Protein AF-B5IDU0-F1 (afdb_monomer)

Foldseek 3Di:
DVVLLVVVLVQVDPPDDDEEEEAPVCCPPPSVVVSVHPYYAYEACPDDPPRPRYQHADPQAGEDPDQEHAEYEAEPVRDVDQPLNNLVRYPCRSLP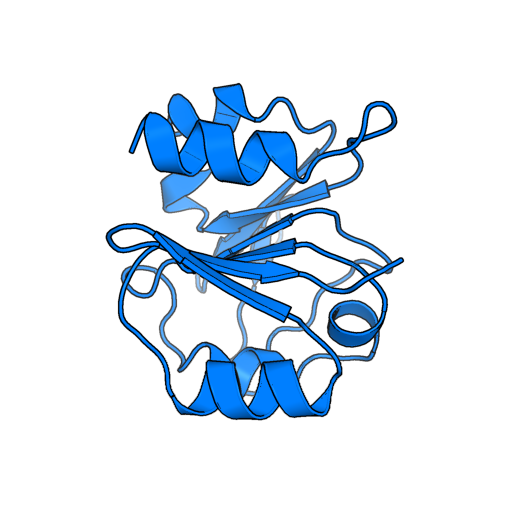HYKYKYQADDDVSNVVNLVVSQWDWDDDDRIIITHHDD

Secondary structure (DSSP, 8-state):
-HHHHHHHHHHS-TT--S-EEEETTTTT-HHHHTT--S-EEEEESS--TT-TTEEE-BTTB-----S--SEEEE-TTT--S-HHHHHHHS-THHHHS-EEEE-SS--HHHHHHHHHTTEEEEEETTEEEEEE--

Sequence (134 aa):
MKEEIKILKSFLTVDSPAVLLTPCELKNKDWVSELNYSEIKCTSLDCQEEDKDCIKMNPQGLYLPLHRFHAWIIDPEYFIYTPGYAFYLGRSSLKEFGIIALTSLVDDAMDSIALSYGFQILHHGNWHYYLKAT

Structure (mmCIF, N/CA/C/O backbone):
data_AF-B5IDU0-F1
#
_entry.id   AF-B5IDU0-F1
#
loop_
_atom_site.group_PDB
_atom_site.id
_atom_site.type_symbol
_atom_site.label_atom_id
_atom_site.label_alt_id
_atom_site.label_comp_id
_a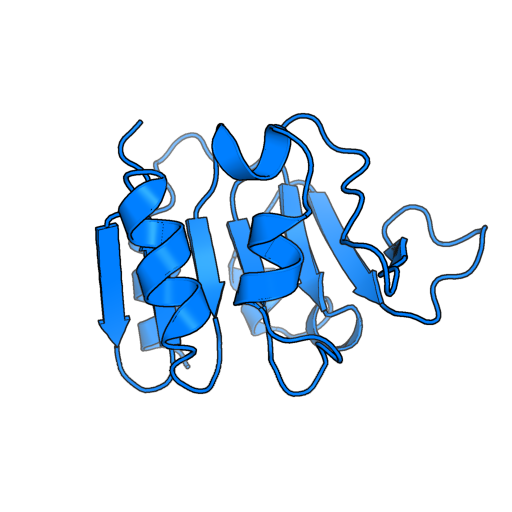tom_site.label_asym_id
_atom_site.label_entity_id
_atom_site.label_seq_id
_atom_site.pdbx_PDB_ins_code
_atom_site.Cartn_x
_atom_site.Cartn_y
_atom_site.Cartn_z
_atom_site.occupancy
_atom_site.B_iso_or_equiv
_atom_site.auth_seq_id
_atom_site.auth_comp_id
_atom_site.auth_asym_id
_atom_site.auth_atom_id
_atom_site.pdbx_PDB_model_num
ATOM 1 N N . MET A 1 1 ? -4.304 13.323 -9.479 1.00 75.50 1 MET A N 1
ATOM 2 C CA . MET A 1 1 ? -4.688 12.896 -8.108 1.00 75.50 1 MET A CA 1
ATOM 3 C C . MET A 1 1 ? -6.187 12.615 -7.923 1.00 75.50 1 MET A C 1
ATOM 5 O 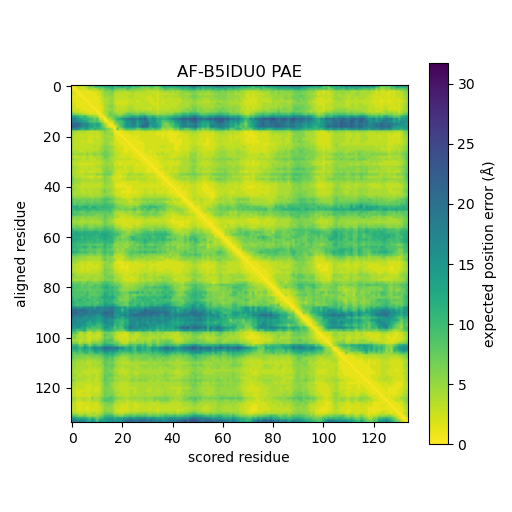O . MET A 1 1 ? -6.521 11.590 -7.344 1.00 75.50 1 MET A O 1
ATOM 9 N N . LYS A 1 2 ? -7.124 13.477 -8.366 1.00 82.06 2 LYS A N 1
ATOM 10 C CA . LYS A 1 2 ? -8.572 13.223 -8.163 1.00 82.06 2 LYS A CA 1
ATOM 11 C C . LYS A 1 2 ? -9.107 11.986 -8.901 1.00 82.06 2 LYS A C 1
ATOM 13 O O . LYS A 1 2 ? -10.076 11.395 -8.435 1.00 82.06 2 LYS A O 1
ATOM 18 N N . GLU A 1 3 ? -8.544 11.620 -10.049 1.00 87.56 3 GLU A N 1
ATOM 19 C CA . GLU A 1 3 ? -9.001 10.456 -10.827 1.00 87.56 3 GLU A CA 1
ATOM 20 C C . GLU A 1 3 ? -8.447 9.151 -10.254 1.00 87.56 3 GLU A C 1
ATOM 22 O O . GLU A 1 3 ? -9.180 8.184 -10.094 1.00 87.56 3 GLU A O 1
ATOM 27 N N . GLU A 1 4 ? -7.200 9.173 -9.810 1.00 88.12 4 GLU A N 1
ATOM 28 C CA . GLU A 1 4 ? -6.483 8.082 -9.163 1.00 88.12 4 GLU A CA 1
ATOM 29 C C . GLU A 1 4 ? -7.182 7.645 -7.869 1.00 88.12 4 GLU A C 1
ATOM 31 O O . GLU A 1 4 ? -7.335 6.454 -7.595 1.00 88.12 4 GLU A O 1
ATOM 36 N N . ILE A 1 5 ? -7.690 8.611 -7.100 1.00 85.88 5 ILE A N 1
ATOM 37 C CA . ILE A 1 5 ? -8.504 8.349 -5.907 1.00 85.88 5 ILE A CA 1
ATOM 38 C C . ILE A 1 5 ? -9.852 7.734 -6.286 1.00 85.88 5 ILE A C 1
ATOM 40 O O . ILE A 1 5 ? -10.320 6.825 -5.604 1.00 85.88 5 ILE A O 1
ATOM 44 N N . LYS A 1 6 ? -10.495 8.202 -7.365 1.00 87.81 6 LYS A N 1
ATOM 45 C CA . LYS A 1 6 ? -11.752 7.604 -7.847 1.00 87.81 6 LYS A CA 1
ATOM 46 C C . LYS A 1 6 ? -11.543 6.160 -8.296 1.00 87.81 6 LYS A C 1
ATOM 48 O O . LYS A 1 6 ? -12.376 5.319 -7.979 1.00 87.81 6 LYS A O 1
ATOM 53 N N . ILE A 1 7 ? -10.439 5.877 -8.987 1.00 88.31 7 ILE A N 1
ATOM 54 C CA . ILE A 1 7 ? -10.057 4.525 -9.402 1.00 88.31 7 ILE A CA 1
ATOM 55 C C . ILE A 1 7 ? -9.849 3.645 -8.172 1.00 88.31 7 ILE A C 1
ATOM 57 O O . ILE A 1 7 ? -10.499 2.608 -8.066 1.00 88.31 7 ILE A O 1
ATOM 61 N N . LEU A 1 8 ? -9.043 4.091 -7.200 1.00 85.81 8 LEU A N 1
ATOM 62 C CA . LEU A 1 8 ? -8.841 3.360 -5.948 1.00 85.81 8 LEU A CA 1
ATOM 63 C C . LEU A 1 8 ? -10.178 3.051 -5.264 1.00 85.81 8 LEU A C 1
ATOM 65 O O . LEU A 1 8 ? -10.444 1.900 -4.934 1.00 85.81 8 LEU A O 1
ATOM 69 N N . LYS A 1 9 ? -11.049 4.058 -5.122 1.00 84.12 9 LYS A N 1
ATOM 70 C CA . LYS A 1 9 ? -12.392 3.905 -4.543 1.00 84.12 9 LYS A CA 1
ATOM 71 C C . LYS A 1 9 ? -13.279 2.940 -5.326 1.00 84.12 9 LYS A C 1
ATOM 73 O O . LYS A 1 9 ? -14.097 2.271 -4.712 1.00 84.12 9 LYS A O 1
ATOM 78 N N . SER A 1 10 ? -13.124 2.841 -6.645 1.00 86.00 10 SER A N 1
ATOM 79 C CA . SER A 1 10 ? -13.931 1.929 -7.466 1.00 86.00 10 SER A CA 1
ATOM 80 C C . SER A 1 10 ? -13.644 0.450 -7.183 1.00 86.00 10 SER A C 1
ATOM 82 O O . SER A 1 10 ? -14.512 -0.390 -7.403 1.00 86.00 10 SER A O 1
ATOM 84 N N . PHE A 1 11 ? -12.463 0.141 -6.640 1.00 81.12 11 PHE A N 1
ATOM 85 C CA . PHE A 1 11 ? -12.100 -1.206 -6.194 1.00 81.12 11 PHE A CA 1
ATOM 86 C C . PHE A 1 11 ? -12.503 -1.491 -4.745 1.00 81.12 11 PHE A C 1
ATOM 88 O O . PHE A 1 11 ? -12.484 -2.644 -4.317 1.00 81.12 11 PHE A O 1
ATOM 95 N N . LEU A 1 12 ? -12.889 -0.464 -3.986 1.00 76.62 12 LEU A N 1
ATOM 96 C CA . LEU A 1 12 ? -13.407 -0.628 -2.633 1.00 76.62 12 LEU A CA 1
ATOM 97 C C . LEU A 1 12 ? -14.892 -0.991 -2.732 1.00 76.62 12 LEU A C 1
ATOM 99 O O . LEU A 1 12 ? -15.741 -0.144 -2.997 1.00 76.62 12 LEU A O 1
ATOM 103 N N . THR A 1 13 ? -15.218 -2.273 -2.571 1.00 65.81 13 THR A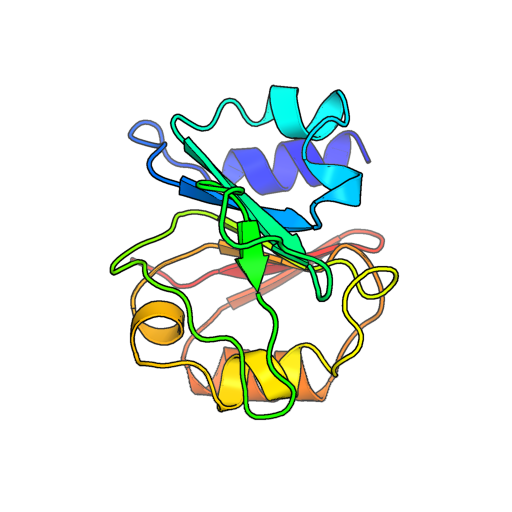 N 1
ATOM 104 C CA . THR A 1 13 ? -16.608 -2.748 -2.589 1.00 65.81 13 THR A CA 1
ATOM 105 C C . THR A 1 13 ? -17.402 -2.232 -1.382 1.00 65.81 13 THR A C 1
ATOM 107 O O . THR A 1 13 ? -16.828 -1.911 -0.342 1.00 65.81 13 THR A O 1
ATOM 110 N N . VAL A 1 14 ? -18.735 -2.214 -1.519 1.00 53.03 14 VAL A N 1
ATOM 111 C CA . VAL A 1 14 ? -19.740 -1.564 -0.642 1.00 53.03 14 VAL A CA 1
ATOM 112 C C . VAL A 1 14 ? -19.687 -1.981 0.852 1.00 53.03 14 VAL A C 1
ATOM 114 O O . VAL A 1 14 ? -20.258 -1.288 1.685 1.00 53.03 14 VAL A O 1
ATOM 117 N N . ASP A 1 15 ? -18.930 -3.028 1.210 1.00 55.44 15 ASP A N 1
ATOM 118 C CA . ASP A 1 15 ? -18.705 -3.519 2.586 1.00 55.44 15 ASP A CA 1
ATOM 119 C C . ASP A 1 15 ? -17.375 -3.082 3.262 1.00 55.44 15 ASP A C 1
ATOM 121 O O . ASP A 1 15 ? -17.028 -3.608 4.318 1.00 55.44 15 ASP A O 1
ATOM 125 N N . SER A 1 16 ? -16.569 -2.171 2.704 1.00 55.00 16 SER A N 1
ATOM 126 C CA . SER A 1 16 ? -15.275 -1.780 3.320 1.00 55.00 16 SER A CA 1
ATOM 127 C C . SER A 1 16 ? -15.341 -0.444 4.070 1.00 55.00 16 SER A C 1
ATOM 129 O O . SER A 1 16 ? -15.851 0.527 3.509 1.00 55.00 16 SER A O 1
ATOM 131 N N . PRO A 1 17 ? -14.788 -0.360 5.307 1.00 58.97 17 PRO A N 1
ATOM 132 C CA . PRO A 1 17 ? -13.340 -0.555 5.500 1.00 58.97 17 PRO A CA 1
ATOM 133 C C . PRO A 1 17 ? -12.918 -1.384 6.737 1.00 58.97 17 PRO A C 1
ATOM 135 O O . PRO A 1 17 ? -13.656 -1.483 7.709 1.00 58.97 17 PRO A O 1
ATOM 138 N N . ALA A 1 18 ? -11.688 -1.932 6.725 1.00 75.56 18 ALA A N 1
ATOM 139 C CA . ALA A 1 18 ? -11.019 -2.384 7.962 1.00 75.56 18 ALA A CA 1
ATOM 140 C C . ALA A 1 18 ? -9.747 -1.596 8.291 1.00 75.56 18 ALA A C 1
ATOM 142 O O . ALA A 1 18 ? -9.691 -1.001 9.355 1.00 75.56 18 ALA A O 1
ATOM 143 N N . VAL A 1 19 ? -8.737 -1.558 7.411 1.00 85.25 19 VAL A N 1
ATOM 144 C CA . VAL A 1 19 ? -7.464 -0.867 7.691 1.00 85.25 19 VAL A CA 1
ATOM 145 C C . VAL A 1 19 ? -6.845 -0.349 6.392 1.00 85.25 19 VAL A C 1
ATOM 147 O O . VAL A 1 19 ? -6.702 -1.124 5.438 1.00 85.25 19 VAL A O 1
ATOM 150 N N . LEU A 1 20 ? -6.467 0.931 6.374 1.00 88.44 20 LEU A N 1
ATOM 151 C CA . LEU A 1 20 ? -5.565 1.535 5.390 1.00 88.44 20 LEU A CA 1
ATOM 152 C C . LEU A 1 20 ? -4.143 1.574 5.947 1.00 88.44 20 LEU A C 1
ATOM 154 O O . LEU A 1 20 ? -3.940 1.993 7.085 1.00 88.44 20 LEU A O 1
ATOM 158 N N . LEU A 1 21 ? -3.172 1.189 5.124 1.00 88.56 21 LEU A N 1
ATOM 159 C CA . LEU A 1 21 ? -1.750 1.427 5.357 1.00 88.56 21 LEU A CA 1
ATOM 160 C C . LEU A 1 21 ? -1.262 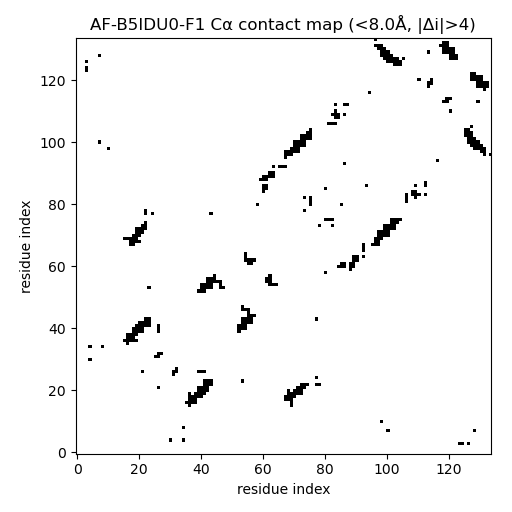2.540 4.426 1.00 88.56 21 LEU A C 1
ATOM 162 O O . LEU A 1 21 ? -1.557 2.508 3.235 1.00 88.56 21 LEU A O 1
ATOM 166 N N . THR A 1 22 ? -0.518 3.513 4.944 1.00 90.94 22 THR A N 1
ATOM 167 C CA . THR A 1 22 ? 0.024 4.643 4.163 1.00 90.94 22 THR A CA 1
ATOM 168 C C . THR A 1 22 ? 1.313 5.173 4.804 1.00 90.94 22 THR A C 1
ATOM 170 O O . THR A 1 22 ? 1.499 4.974 5.997 1.00 90.94 22 THR A O 1
ATOM 173 N N . PRO A 1 23 ? 2.214 5.883 4.113 1.00 91.25 23 PRO A N 1
ATOM 174 C CA . PRO A 1 23 ? 3.286 6.622 4.783 1.00 91.25 23 PRO A CA 1
ATOM 175 C C . PRO A 1 23 ? 2.748 7.580 5.854 1.00 91.25 23 PRO A C 1
ATOM 177 O O . PRO A 1 23 ? 1.674 8.171 5.679 1.00 91.25 23 PRO A O 1
ATOM 180 N N . CYS A 1 24 ? 3.462 7.736 6.969 1.00 92.19 24 CYS A N 1
ATOM 181 C CA . CYS A 1 24 ? 3.009 8.593 8.074 1.00 92.19 24 CYS A CA 1
ATOM 182 C C . CYS A 1 24 ? 2.904 10.070 7.665 1.00 92.19 24 CYS A C 1
ATOM 184 O O . CYS A 1 24 ? 1.998 10.774 8.105 1.00 92.19 24 CYS A O 1
ATOM 186 N N . GLU A 1 25 ? 3.744 10.496 6.728 1.00 92.00 25 GLU A N 1
ATOM 187 C CA . GLU A 1 25 ? 3.767 11.808 6.080 1.00 92.00 25 GLU A CA 1
ATOM 188 C C . GLU A 1 25 ? 2.495 12.068 5.253 1.00 92.00 25 GLU A C 1
ATOM 190 O O . GLU A 1 25 ? 2.076 13.216 5.065 1.00 92.00 25 GLU A O 1
ATOM 195 N N . LEU A 1 26 ? 1.856 10.994 4.777 1.00 90.62 26 LEU A N 1
ATOM 196 C CA . LEU A 1 26 ? 0.630 11.042 3.985 1.00 90.62 26 LEU A CA 1
ATOM 197 C C . LEU A 1 26 ? -0.637 10.846 4.825 1.00 90.62 26 LEU A C 1
ATOM 199 O O . LEU A 1 26 ? -1.698 11.302 4.404 1.00 90.62 26 LEU A O 1
ATOM 203 N N . LYS A 1 27 ? -0.541 10.245 6.021 1.00 90.12 27 LYS A N 1
ATOM 204 C CA . LYS A 1 27 ? -1.689 9.887 6.883 1.00 90.12 27 LYS A CA 1
ATOM 205 C C . LYS A 1 27 ? -2.698 11.026 7.074 1.00 90.12 27 LYS A C 1
ATOM 207 O O . LYS A 1 27 ? -3.898 10.778 7.065 1.00 90.12 27 LYS A O 1
ATOM 212 N N . ASN A 1 28 ? -2.212 12.258 7.227 1.00 87.56 28 ASN A N 1
ATOM 213 C CA . ASN A 1 28 ? -3.035 13.437 7.525 1.00 87.56 28 ASN A CA 1
ATOM 214 C C . ASN A 1 28 ? -3.357 14.300 6.292 1.00 87.56 28 ASN A C 1
ATOM 216 O O . ASN A 1 28 ? -3.824 15.427 6.440 1.00 87.56 28 ASN A O 1
ATOM 220 N N . LYS A 1 29 ? -3.066 13.830 5.074 1.00 90.06 29 LYS A N 1
ATOM 221 C CA . LYS A 1 29 ? -3.408 14.569 3.854 1.00 90.06 29 LYS A CA 1
ATOM 222 C C . LYS A 1 29 ? -4.912 14.480 3.600 1.00 90.06 29 LYS A C 1
ATOM 224 O O . LYS A 1 29 ? -5.493 13.403 3.715 1.00 90.06 29 LYS A O 1
ATOM 229 N N . ASP A 1 30 ? -5.518 15.583 3.161 1.00 88.88 30 ASP A N 1
ATOM 230 C CA . ASP A 1 30 ? -6.968 15.676 2.913 1.00 88.88 30 ASP A CA 1
ATOM 231 C C . ASP A 1 30 ? -7.497 14.531 2.041 1.00 88.88 30 ASP A C 1
ATOM 233 O O . ASP A 1 30 ? -8.524 13.924 2.334 1.00 88.88 30 ASP A O 1
ATOM 237 N N . TRP A 1 31 ? -6.745 14.174 1.002 1.00 86.31 31 TRP A N 1
ATOM 238 C CA . TRP A 1 31 ? -7.136 13.133 0.063 1.00 86.31 31 TRP A CA 1
ATOM 239 C C . TRP A 1 31 ? -7.111 11.714 0.653 1.00 86.31 31 TRP A C 1
ATOM 241 O O . TRP A 1 31 ? -7.844 10.848 0.178 1.00 86.31 31 TRP A O 1
ATOM 251 N N . VAL A 1 32 ? -6.298 11.463 1.686 1.00 87.50 32 VAL A N 1
ATOM 252 C CA . VAL A 1 32 ? -6.298 10.189 2.423 1.00 87.50 32 VAL A CA 1
ATOM 253 C C . VAL A 1 32 ? -7.562 10.093 3.267 1.00 87.50 32 VAL A C 1
ATOM 255 O O . VAL A 1 32 ? -8.235 9.063 3.254 1.00 87.50 32 VAL A O 1
ATOM 258 N N . SER A 1 33 ? -7.945 11.190 3.923 1.00 83.81 33 SER A N 1
ATOM 259 C CA . SER A 1 33 ? -9.199 11.282 4.675 1.00 83.81 33 SER A CA 1
ATOM 260 C C . SER A 1 33 ? -10.423 11.048 3.783 1.00 83.81 33 SER A C 1
ATOM 262 O O . SER A 1 33 ? -11.390 10.419 4.210 1.00 83.81 33 SER A O 1
ATOM 264 N N . GLU A 1 34 ? -10.375 11.465 2.512 1.00 86.00 34 GLU A N 1
ATOM 265 C CA . GLU A 1 34 ? -11.447 11.196 1.546 1.00 86.00 34 GLU A CA 1
ATOM 266 C C . GLU A 1 34 ? -11.676 9.699 1.281 1.00 86.00 34 GLU A C 1
ATOM 268 O O . GLU A 1 34 ? -12.744 9.339 0.780 1.00 86.00 34 GLU A O 1
ATOM 273 N N . LEU A 1 35 ? -10.705 8.826 1.564 1.00 84.19 35 LEU A N 1
ATOM 274 C CA . LEU A 1 35 ? -10.842 7.380 1.376 1.00 84.19 35 LEU A CA 1
ATOM 275 C C . LEU A 1 35 ? -11.732 6.715 2.439 1.00 84.19 35 LEU A C 1
ATOM 277 O O . LEU A 1 35 ? -12.193 5.601 2.209 1.00 84.19 35 LEU A O 1
ATOM 281 N N . ASN A 1 36 ? -12.011 7.408 3.550 1.00 82.50 36 ASN A N 1
ATOM 282 C CA . ASN A 1 36 ? -12.993 7.021 4.567 1.00 82.50 36 ASN A CA 1
ATOM 283 C C . ASN A 1 36 ? -12.785 5.611 5.169 1.00 82.50 36 ASN A C 1
ATOM 285 O O . ASN A 1 36 ? -13.736 4.842 5.300 1.00 82.50 36 ASN A O 1
ATOM 289 N N . TYR A 1 37 ? -11.545 5.259 5.530 1.00 85.38 37 TYR A N 1
ATOM 290 C CA . TYR A 1 37 ? -11.231 4.000 6.219 1.00 85.38 37 TYR A CA 1
ATOM 291 C C . TYR A 1 37 ? -11.531 4.053 7.729 1.00 85.38 37 TYR A C 1
ATOM 293 O O . TYR A 1 37 ? -11.384 5.098 8.353 1.00 85.38 37 TYR A O 1
ATOM 301 N N . SER A 1 38 ? -11.902 2.914 8.329 1.00 85.75 38 SER A N 1
ATOM 302 C CA . SER A 1 38 ? -12.233 2.776 9.760 1.00 85.75 38 SER A CA 1
ATOM 303 C C . SER A 1 38 ? -11.011 2.861 10.667 1.00 85.75 38 SER A C 1
ATOM 305 O O . SER A 1 38 ? -11.100 3.339 11.793 1.00 85.75 38 SER A O 1
ATOM 307 N N . GLU A 1 39 ? -9.872 2.388 10.171 1.00 88.25 39 GLU A N 1
ATOM 308 C CA . GLU A 1 39 ? -8.579 2.447 10.835 1.00 88.25 39 GLU A CA 1
ATOM 309 C C . GLU A 1 39 ? -7.530 2.842 9.794 1.00 88.25 39 GLU A C 1
ATOM 311 O O . GLU A 1 39 ? -7.515 2.317 8.676 1.00 88.25 39 GLU A O 1
ATOM 316 N N . ILE A 1 40 ? -6.652 3.777 10.153 1.00 90.00 40 ILE A N 1
ATOM 317 C CA . ILE A 1 40 ? -5.523 4.186 9.318 1.00 90.00 40 ILE A CA 1
ATOM 318 C C . ILE A 1 40 ? -4.254 3.969 10.126 1.00 90.00 40 ILE A C 1
ATOM 320 O O . ILE A 1 40 ? -3.966 4.721 11.061 1.00 90.00 40 ILE A O 1
ATOM 324 N N . LYS A 1 41 ? -3.477 2.962 9.732 1.00 90.56 41 LYS A N 1
ATOM 325 C CA . LYS A 1 41 ? -2.102 2.807 10.201 1.00 90.56 41 LYS A CA 1
ATOM 326 C C . LYS A 1 41 ? -1.155 3.428 9.202 1.00 90.56 41 LYS A C 1
ATOM 328 O O . LYS A 1 41 ? -1.469 3.562 8.018 1.00 90.56 41 LYS A O 1
ATOM 333 N N . CYS A 1 42 ? 0.015 3.800 9.686 1.00 91.06 42 CYS A N 1
ATOM 334 C CA . CYS A 1 42 ? 1.045 4.336 8.835 1.00 91.06 42 CYS A CA 1
ATOM 335 C C . CYS A 1 42 ? 2.371 3.607 8.963 1.00 91.06 42 CYS A C 1
ATOM 337 O O . CYS A 1 42 ? 2.599 2.904 9.938 1.00 91.06 42 CYS A O 1
ATOM 339 N N . THR A 1 43 ? 3.225 3.730 7.955 1.00 88.00 43 THR A N 1
ATOM 340 C CA . THR A 1 43 ? 4.562 3.131 7.935 1.00 88.00 43 THR A CA 1
ATOM 341 C C . THR A 1 43 ? 5.625 4.221 7.972 1.00 88.00 43 THR A C 1
ATOM 343 O O . THR A 1 43 ? 5.547 5.162 7.185 1.00 88.00 43 THR A O 1
ATOM 346 N N . SER A 1 44 ? 6.618 4.090 8.855 1.00 88.44 44 SER A N 1
ATOM 347 C CA . SER A 1 44 ? 7.782 4.989 8.939 1.00 88.44 44 SER A CA 1
ATOM 348 C C . SER A 1 44 ? 9.001 4.249 9.510 1.00 88.44 44 SER A C 1
ATOM 350 O O . SER A 1 44 ? 8.867 3.177 10.102 1.00 88.44 44 SER A O 1
ATOM 352 N N . LEU A 1 45 ? 10.206 4.793 9.330 1.00 84.88 45 LEU A N 1
ATOM 353 C CA . LEU A 1 45 ? 11.414 4.332 10.035 1.00 84.88 45 LEU A CA 1
ATOM 354 C C . LEU A 1 45 ? 11.482 4.868 11.468 1.00 84.88 45 LEU A C 1
ATOM 356 O O . LEU A 1 45 ? 12.069 4.219 12.339 1.00 84.88 45 LEU A O 1
ATOM 360 N N . ASP A 1 46 ? 10.844 6.013 11.698 1.00 88.06 46 ASP A N 1
ATOM 361 C CA . ASP A 1 46 ? 10.994 6.829 12.902 1.00 88.06 46 ASP A CA 1
ATOM 362 C C . ASP A 1 46 ? 9.865 6.613 13.918 1.00 88.06 46 ASP A C 1
ATOM 364 O O . ASP A 1 46 ? 9.749 7.376 14.879 1.00 88.06 46 ASP A O 1
ATOM 368 N N . CYS A 1 47 ? 9.052 5.563 13.732 1.00 88.25 47 CYS A N 1
ATOM 369 C CA . CYS A 1 47 ? 8.008 5.185 14.684 1.00 88.25 47 CYS A CA 1
ATOM 370 C C . CYS A 1 47 ? 8.588 5.057 16.100 1.00 88.25 47 CYS A C 1
ATOM 372 O O . CYS A 1 47 ? 9.533 4.286 16.322 1.00 88.25 47 CYS A O 1
ATOM 374 N N . GLN A 1 48 ? 7.991 5.777 17.046 1.00 86.44 48 GLN A N 1
ATOM 375 C CA . GLN A 1 48 ? 8.275 5.660 18.472 1.00 86.44 48 GLN A CA 1
ATOM 376 C C . GLN A 1 48 ? 7.435 4.532 19.086 1.00 86.44 48 GLN A C 1
ATOM 378 O O . GLN A 1 48 ? 6.408 4.134 18.539 1.00 86.44 48 GLN A O 1
ATOM 383 N N . GLU A 1 49 ? 7.846 4.009 20.245 1.00 76.56 49 GLU A N 1
ATOM 384 C CA . GLU A 1 49 ? 7.118 2.918 20.926 1.00 76.56 49 GLU A CA 1
ATOM 385 C C . GLU A 1 49 ? 5.679 3.299 21.321 1.00 76.56 49 GLU A C 1
ATOM 387 O O . GLU A 1 49 ? 4.816 2.435 21.470 1.00 76.56 49 GLU A O 1
ATOM 392 N N . GLU A 1 50 ? 5.407 4.594 21.463 1.00 83.88 50 GLU A N 1
ATOM 393 C CA . GLU A 1 50 ? 4.105 5.141 21.849 1.00 83.88 50 GLU A CA 1
ATOM 394 C C . GLU A 1 50 ? 3.143 5.299 20.656 1.00 83.88 50 GLU A C 1
ATOM 396 O O . GLU A 1 50 ? 1.929 5.442 20.847 1.00 83.88 50 GLU A O 1
ATOM 401 N N . ASP A 1 51 ? 3.657 5.226 19.423 1.00 86.31 51 ASP A N 1
ATOM 402 C CA . ASP A 1 51 ? 2.893 5.450 18.199 1.00 86.31 51 ASP A CA 1
ATOM 403 C C . ASP A 1 51 ? 2.059 4.216 17.830 1.00 86.31 51 ASP A C 1
ATOM 405 O O . ASP A 1 51 ? 2.417 3.413 16.968 1.00 86.31 51 ASP A O 1
ATOM 409 N N . LYS A 1 52 ? 0.889 4.073 18.461 1.00 83.44 52 LYS A N 1
ATOM 410 C CA . LYS A 1 52 ? -0.008 2.907 18.295 1.00 83.44 52 LYS A CA 1
ATOM 411 C C . LYS A 1 52 ? -0.431 2.616 16.849 1.00 83.44 52 LYS A C 1
ATOM 413 O O . LYS A 1 52 ? -0.731 1.466 16.518 1.00 83.44 52 LYS A O 1
ATOM 418 N N . ASP A 1 53 ? -0.436 3.638 15.997 1.00 88.19 53 ASP A N 1
ATOM 419 C CA . ASP A 1 53 ? -0.814 3.530 14.587 1.00 88.19 53 ASP A CA 1
ATOM 420 C C . ASP A 1 53 ? 0.395 3.441 13.642 1.00 88.19 53 ASP A C 1
ATOM 422 O O . ASP A 1 53 ? 0.200 3.324 12.434 1.00 88.19 53 ASP A O 1
ATOM 426 N N . CYS A 1 54 ? 1.627 3.527 14.150 1.00 90.38 54 CYS A N 1
ATOM 427 C CA . CYS A 1 54 ? 2.841 3.528 13.338 1.00 90.38 54 CYS A CA 1
ATOM 428 C C . CYS A 1 54 ? 3.460 2.129 13.298 1.00 90.38 54 CYS A C 1
ATOM 430 O O . CYS A 1 54 ? 3.776 1.516 14.316 1.00 90.38 54 CYS A O 1
ATOM 432 N N . ILE A 1 55 ? 3.642 1.608 12.093 1.00 86.69 55 ILE A N 1
ATOM 433 C CA . ILE A 1 55 ? 4.299 0.340 11.815 1.00 86.69 55 ILE A CA 1
ATOM 434 C C . ILE A 1 55 ? 5.721 0.653 11.373 1.00 86.69 55 ILE A C 1
ATOM 436 O O . ILE A 1 55 ? 5.951 1.209 10.295 1.00 86.69 55 ILE A O 1
ATOM 440 N N . LYS A 1 56 ? 6.687 0.263 12.205 1.00 86.00 56 LYS A N 1
ATOM 441 C CA . LYS A 1 56 ? 8.097 0.485 11.906 1.00 86.00 56 LYS A CA 1
ATOM 442 C C . LYS A 1 56 ? 8.532 -0.336 10.694 1.00 86.00 56 LYS A C 1
ATOM 444 O O . LYS A 1 56 ? 8.434 -1.564 10.695 1.00 86.00 56 LYS A O 1
ATOM 449 N N . MET A 1 57 ? 9.055 0.337 9.676 1.00 80.88 57 MET A N 1
ATOM 450 C CA . MET A 1 57 ? 9.666 -0.329 8.530 1.00 80.88 57 MET A CA 1
ATOM 451 C C . MET A 1 57 ? 11.034 -0.892 8.926 1.00 80.88 57 MET A C 1
ATOM 453 O O . MET A 1 57 ? 11.829 -0.210 9.572 1.00 80.88 57 MET A O 1
ATOM 457 N N . ASN A 1 58 ? 11.326 -2.135 8.538 1.00 74.38 58 ASN A N 1
ATOM 458 C CA . ASN A 1 58 ? 12.589 -2.794 8.861 1.00 74.38 58 ASN A CA 1
ATOM 459 C C . ASN A 1 58 ? 13.366 -3.141 7.573 1.00 74.38 58 ASN A C 1
ATOM 461 O O . ASN A 1 58 ? 12.750 -3.601 6.610 1.00 74.38 58 ASN A O 1
ATOM 465 N N . PRO A 1 59 ? 14.706 -2.978 7.553 1.00 67.50 59 PRO A N 1
ATOM 466 C CA . PRO A 1 59 ? 15.540 -3.333 6.401 1.00 67.50 59 PRO A CA 1
ATOM 467 C C . PRO A 1 59 ? 15.436 -4.787 5.952 1.00 67.50 59 PRO A C 1
ATOM 469 O O . PRO A 1 59 ? 15.700 -5.102 4.799 1.00 67.50 59 PRO A O 1
ATOM 472 N N . GLN A 1 60 ? 15.059 -5.679 6.864 1.00 66.56 60 GLN A N 1
ATOM 473 C CA . GLN A 1 60 ? 14.903 -7.109 6.613 1.00 66.56 60 GLN A CA 1
ATOM 474 C C . GLN A 1 60 ? 13.486 -7.478 6.145 1.00 66.56 60 GLN A C 1
ATOM 476 O O . GLN A 1 60 ? 13.187 -8.660 6.000 1.00 66.56 60 GLN A O 1
ATOM 481 N N . GLY A 1 61 ? 12.604 -6.496 5.942 1.00 63.88 61 GLY A N 1
ATOM 482 C CA . GLY A 1 61 ? 11.234 -6.691 5.475 1.00 63.88 61 GLY A CA 1
ATOM 483 C C . GLY A 1 61 ? 10.206 -5.919 6.301 1.00 63.88 61 GLY A C 1
ATOM 484 O O . GLY A 1 61 ? 10.442 -5.545 7.4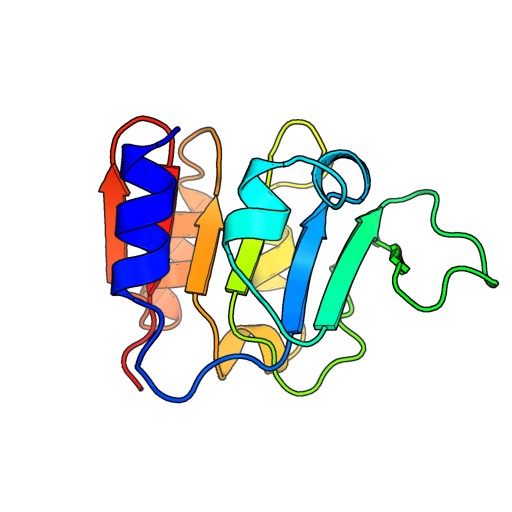49 1.00 63.88 61 GLY A O 1
ATOM 485 N N . LEU A 1 62 ? 9.027 -5.688 5.722 1.00 67.12 62 LEU A N 1
ATOM 486 C CA . LEU A 1 62 ? 7.927 -5.050 6.437 1.00 67.12 62 LEU A CA 1
ATOM 487 C C . LEU A 1 62 ? 7.138 -6.097 7.233 1.00 67.12 62 LEU A C 1
ATOM 489 O O . LEU A 1 62 ? 6.433 -6.938 6.673 1.00 67.12 62 LEU A O 1
ATOM 493 N N . TYR A 1 63 ? 7.241 -6.027 8.558 1.00 68.12 63 TYR A N 1
ATOM 494 C CA . TYR A 1 63 ? 6.474 -6.878 9.461 1.00 68.12 63 TYR A CA 1
ATOM 495 C C . TYR A 1 63 ? 5.164 -6.189 9.822 1.00 68.12 63 TYR A C 1
ATOM 497 O O . TYR A 1 63 ? 5.100 -5.402 10.762 1.00 68.12 63 TYR A O 1
ATOM 505 N N . LEU A 1 64 ? 4.108 -6.486 9.067 1.00 71.12 64 LEU A N 1
ATOM 506 C CA . LEU A 1 64 ? 2.775 -5.979 9.373 1.00 71.12 64 LEU A CA 1
ATOM 507 C C . LEU A 1 64 ? 2.200 -6.729 10.589 1.00 71.12 64 LEU A C 1
ATOM 509 O O . LEU A 1 64 ? 1.969 -7.937 10.485 1.00 71.12 64 LEU A O 1
ATOM 513 N N . PRO A 1 65 ? 1.902 -6.056 11.719 1.00 69.62 65 PRO A N 1
ATOM 514 C CA . PRO A 1 65 ? 1.282 -6.676 12.895 1.00 69.62 65 PRO A CA 1
ATOM 515 C C . PRO A 1 65 ? -0.231 -6.901 12.697 1.00 69.62 65 PRO A C 1
ATOM 517 O O . PRO A 1 65 ? -1.009 -6.862 13.645 1.00 69.62 65 PRO A O 1
ATOM 520 N N . LEU A 1 66 ? -0.666 -7.077 11.449 1.00 70.31 66 LEU A N 1
ATOM 521 C CA . LEU A 1 66 ? -2.061 -7.151 11.040 1.00 70.31 66 LEU A CA 1
ATOM 522 C C . LEU A 1 66 ? -2.299 -8.443 10.268 1.00 70.31 66 LEU A C 1
ATOM 524 O O . LEU A 1 66 ? -1.536 -8.793 9.365 1.00 70.31 66 LEU A O 1
ATOM 528 N N . HIS A 1 67 ? -3.399 -9.118 10.591 1.00 63.53 67 HIS A N 1
ATOM 529 C CA . HIS A 1 67 ? -3.839 -10.310 9.868 1.00 63.53 67 HIS A CA 1
ATOM 530 C C . HIS A 1 67 ? -4.538 -9.975 8.543 1.00 63.53 67 HIS A C 1
ATOM 532 O O . HIS A 1 67 ? -4.548 -10.806 7.642 1.00 63.53 67 HIS A O 1
ATOM 538 N N . ARG A 1 68 ? -5.102 -8.765 8.410 1.00 69.25 68 ARG A N 1
ATOM 539 C CA . ARG A 1 68 ? -5.799 -8.295 7.206 1.00 69.25 68 ARG A CA 1
ATOM 540 C C . ARG A 1 68 ? -5.691 -6.774 7.086 1.00 69.25 68 ARG A C 1
ATOM 542 O O . ARG A 1 68 ? -5.833 -6.068 8.080 1.00 69.25 68 ARG A O 1
ATOM 549 N N . PHE A 1 69 ? -5.490 -6.282 5.870 1.00 77.06 69 PHE A N 1
ATOM 550 C CA . PHE A 1 69 ? -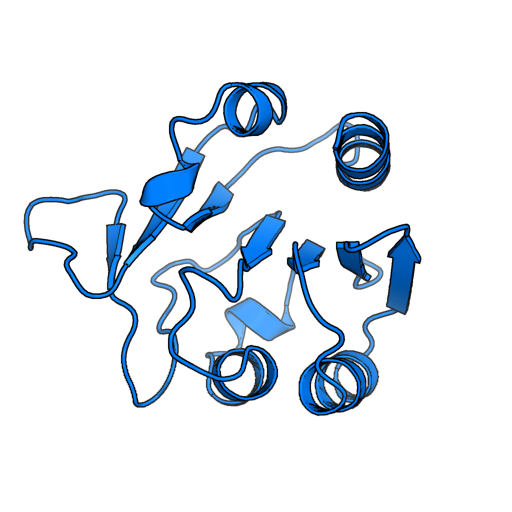5.660 -4.879 5.490 1.00 77.06 69 PHE A CA 1
ATOM 551 C C . PHE A 1 69 ? -6.446 -4.823 4.175 1.00 77.06 69 PHE A C 1
ATOM 553 O O . PHE A 1 69 ? -6.622 -5.845 3.513 1.00 77.06 69 PHE A O 1
ATOM 560 N N . HIS A 1 70 ? -6.988 -3.655 3.837 1.00 81.31 70 HIS A N 1
ATOM 561 C CA . HIS A 1 70 ? -7.812 -3.495 2.632 1.00 81.31 70 HIS A CA 1
ATOM 562 C C . HIS A 1 70 ? -7.077 -2.747 1.536 1.00 81.31 70 HIS A C 1
ATOM 564 O O . HIS A 1 70 ? -7.116 -3.173 0.386 1.00 81.31 70 HIS A O 1
ATOM 570 N N . ALA A 1 71 ? -6.378 -1.676 1.901 1.00 85.56 71 ALA A N 1
ATOM 571 C CA . ALA A 1 71 ? -5.477 -1.009 0.987 1.00 85.56 71 ALA A CA 1
ATOM 572 C C . ALA A 1 71 ? -4.144 -0.700 1.645 1.00 85.56 71 ALA A C 1
ATOM 574 O O . ALA A 1 71 ? -4.069 -0.413 2.843 1.00 85.56 71 ALA A O 1
ATOM 575 N N . TRP A 1 72 ? -3.106 -0.729 0.824 1.00 86.38 72 TRP A N 1
ATOM 576 C CA . TRP A 1 72 ? -1.791 -0.242 1.175 1.00 86.38 72 TRP A CA 1
ATOM 577 C C . TRP A 1 72 ? -1.313 0.733 0.108 1.00 86.38 72 TRP A C 1
ATOM 579 O O . TRP A 1 72 ? -1.139 0.373 -1.053 1.00 86.38 72 TRP A O 1
ATOM 589 N N . ILE A 1 73 ? -1.135 1.980 0.520 1.00 89.00 73 ILE A N 1
ATOM 590 C CA . ILE A 1 73 ? -0.522 3.032 -0.272 1.00 89.00 73 ILE A CA 1
ATOM 591 C C . ILE A 1 73 ? 0.981 2.963 -0.027 1.00 89.00 73 ILE A C 1
ATOM 593 O O . ILE A 1 73 ? 1.429 3.050 1.118 1.00 89.00 73 ILE A O 1
ATOM 597 N N .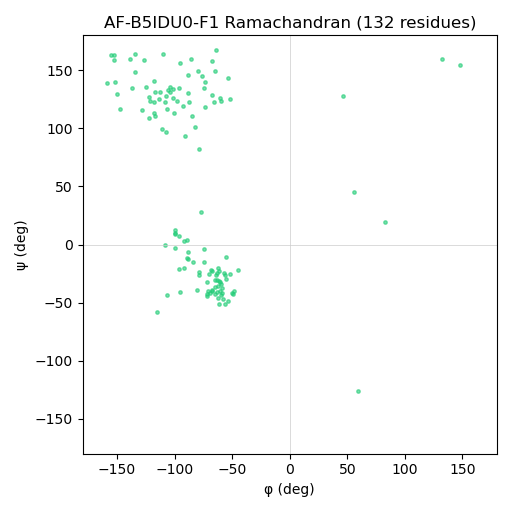 ILE A 1 74 ? 1.746 2.803 -1.098 1.00 86.38 74 ILE A N 1
ATOM 598 C CA . ILE A 1 74 ? 3.204 2.856 -1.088 1.00 86.38 74 ILE A CA 1
ATOM 599 C C . ILE A 1 74 ? 3.604 4.087 -1.886 1.00 86.38 74 ILE A C 1
ATOM 601 O O . ILE A 1 74 ? 3.212 4.232 -3.041 1.00 86.38 74 ILE A O 1
ATOM 605 N N . ASP A 1 75 ? 4.393 4.959 -1.271 1.00 87.06 75 ASP A N 1
ATOM 606 C CA . ASP A 1 75 ? 4.989 6.097 -1.957 1.00 87.06 75 ASP A CA 1
ATOM 607 C C . ASP A 1 75 ? 6.514 5.963 -1.907 1.00 87.06 75 ASP A C 1
ATOM 609 O O . ASP A 1 75 ? 7.074 6.024 -0.810 1.00 87.06 75 ASP A O 1
ATOM 613 N N . PRO A 1 76 ? 7.191 5.757 -3.050 1.00 81.00 76 PRO A N 1
ATOM 614 C CA . PRO A 1 76 ? 8.647 5.689 -3.129 1.00 81.00 76 PRO A CA 1
ATOM 615 C C . PRO A 1 76 ? 9.390 6.870 -2.496 1.00 81.00 76 PRO A C 1
ATOM 617 O O . PRO A 1 76 ? 10.522 6.687 -2.061 1.00 81.00 76 PRO A O 1
ATOM 620 N N . GLU A 1 77 ? 8.781 8.058 -2.398 1.00 85.31 77 GLU A N 1
ATOM 621 C CA . GLU A 1 77 ? 9.393 9.199 -1.700 1.00 85.31 77 GLU A CA 1
ATOM 622 C C . GLU A 1 77 ? 9.616 8.898 -0.209 1.00 85.31 77 GLU A C 1
ATOM 624 O O . GLU A 1 77 ? 10.625 9.297 0.371 1.00 85.31 77 GLU A O 1
ATOM 629 N N . TYR A 1 78 ? 8.696 8.145 0.397 1.00 85.50 78 TYR A N 1
ATOM 630 C CA . TYR A 1 78 ? 8.699 7.801 1.822 1.00 85.50 78 TYR A CA 1
ATOM 631 C C . TYR A 1 78 ? 9.056 6.333 2.076 1.00 85.50 78 TYR A C 1
ATOM 633 O O . TYR A 1 78 ? 9.109 5.886 3.222 1.00 85.50 78 TYR A O 1
ATOM 641 N N . PHE A 1 79 ? 9.305 5.563 1.016 1.00 78.25 79 PHE A N 1
ATOM 642 C CA . PHE A 1 79 ? 9.605 4.142 1.086 1.00 78.25 79 PHE A CA 1
ATOM 643 C C . PHE A 1 79 ? 11.066 3.898 0.706 1.00 78.25 79 PHE A C 1
ATOM 645 O O . PHE A 1 79 ? 11.430 3.842 -0.462 1.00 78.25 79 PHE A O 1
ATOM 652 N N . ILE A 1 80 ? 11.924 3.738 1.715 1.00 75.31 80 ILE A N 1
ATOM 653 C CA . ILE A 1 80 ? 13.382 3.657 1.514 1.00 75.31 80 ILE A CA 1
ATOM 654 C C . ILE A 1 80 ? 13.884 2.329 0.920 1.00 75.31 80 ILE A C 1
ATOM 656 O O . ILE A 1 80 ? 15.082 2.170 0.686 1.00 75.31 80 ILE A O 1
ATOM 660 N N . TYR A 1 81 ? 12.995 1.358 0.715 1.00 75.81 81 TYR A N 1
ATOM 661 C CA . TYR A 1 81 ? 13.310 0.061 0.114 1.00 75.81 81 TYR A CA 1
ATOM 662 C C . TYR A 1 81 ? 12.681 -0.029 -1.269 1.00 75.81 81 TYR A C 1
ATOM 664 O O . TYR A 1 81 ? 11.764 0.720 -1.582 1.00 75.81 81 TYR A O 1
ATOM 672 N N . THR A 1 82 ? 13.110 -0.977 -2.100 1.00 74.31 82 THR A N 1
ATOM 673 C CA . THR A 1 82 ? 12.337 -1.260 -3.311 1.00 74.31 82 THR A CA 1
ATOM 674 C C . THR A 1 82 ? 10.986 -1.872 -2.906 1.00 74.31 82 THR A C 1
ATOM 676 O O . THR A 1 82 ? 10.964 -2.822 -2.109 1.00 74.31 82 THR A O 1
ATOM 679 N N . PRO A 1 83 ? 9.848 -1.344 -3.395 1.00 71.62 83 PRO A N 1
ATOM 680 C CA . PRO A 1 83 ? 8.521 -1.888 -3.103 1.00 71.62 83 PRO A CA 1
ATOM 681 C C . PRO A 1 83 ? 8.428 -3.404 -3.323 1.00 71.62 83 PRO A C 1
ATOM 683 O O . PRO A 1 83 ? 7.923 -4.127 -2.457 1.00 71.62 83 PRO A O 1
ATOM 686 N N . GLY A 1 84 ? 9.015 -3.909 -4.416 1.00 71.31 84 GLY A N 1
ATOM 687 C CA . GLY A 1 84 ? 9.084 -5.344 -4.698 1.00 71.31 84 GLY A CA 1
ATOM 688 C C . GLY A 1 84 ? 9.792 -6.156 -3.605 1.00 71.31 84 GLY A C 1
ATOM 689 O O . GLY A 1 84 ? 9.342 -7.246 -3.249 1.00 71.31 84 GLY A O 1
ATOM 690 N N . TYR A 1 85 ? 10.855 -5.625 -2.995 1.00 70.38 85 TYR A N 1
ATOM 691 C CA . TYR A 1 85 ? 11.591 -6.315 -1.929 1.00 70.38 85 TYR A CA 1
ATOM 692 C C . TYR A 1 85 ? 10.782 -6.427 -0.633 1.00 70.38 85 TYR A C 1
ATOM 694 O O . TYR A 1 85 ? 10.744 -7.490 -0.008 1.00 70.38 85 TYR A O 1
ATOM 702 N N . ALA A 1 86 ? 10.077 -5.360 -0.250 1.00 66.94 86 ALA A N 1
ATOM 703 C CA . ALA A 1 86 ? 9.199 -5.391 0.916 1.00 66.94 86 ALA A CA 1
ATOM 704 C C . ALA A 1 86 ? 8.026 -6.363 0.730 1.00 66.94 86 ALA A C 1
ATOM 706 O O . ALA A 1 86 ? 7.648 -7.065 1.670 1.00 66.94 86 ALA A O 1
ATOM 707 N N . PHE A 1 87 ? 7.498 -6.443 -0.493 1.00 67.88 87 PHE A N 1
ATOM 708 C CA . PHE A 1 87 ? 6.452 -7.391 -0.853 1.00 67.88 87 PHE A CA 1
ATOM 709 C C . PHE A 1 87 ? 6.944 -8.847 -0.825 1.00 67.88 87 PHE A C 1
ATOM 711 O O . PHE A 1 87 ? 6.244 -9.729 -0.326 1.00 67.88 87 PHE A O 1
ATOM 718 N N . TYR A 1 88 ? 8.173 -9.101 -1.284 1.00 67.06 88 TYR A N 1
ATOM 719 C CA . TYR A 1 88 ? 8.784 -10.433 -1.271 1.00 67.06 88 TYR A CA 1
ATOM 720 C C . TYR A 1 88 ? 9.025 -10.979 0.146 1.00 67.06 88 TYR A C 1
ATOM 722 O O . TYR A 1 88 ? 8.767 -12.158 0.401 1.00 67.06 88 TYR A O 1
ATOM 730 N N . LEU A 1 89 ? 9.513 -10.136 1.065 1.00 61.97 89 LEU A N 1
ATOM 731 C CA . LEU A 1 89 ? 9.899 -10.547 2.423 1.00 61.97 89 LEU A CA 1
ATOM 732 C C . LEU A 1 89 ? 8.775 -10.478 3.464 1.00 61.97 89 LEU A C 1
ATOM 734 O O . LEU A 1 89 ? 8.933 -11.006 4.567 1.00 61.97 89 LEU A O 1
ATOM 738 N N . GLY A 1 90 ? 7.639 -9.853 3.149 1.00 56.81 90 GLY A N 1
ATOM 739 C CA . GLY A 1 90 ? 6.504 -9.814 4.067 1.00 56.81 90 GLY A CA 1
ATOM 740 C C . GLY A 1 90 ? 5.899 -11.201 4.338 1.00 56.81 90 GLY A C 1
ATOM 741 O O . GLY A 1 90 ? 5.908 -12.106 3.497 1.00 56.81 90 GLY A O 1
ATOM 742 N N . ARG A 1 91 ? 5.350 -11.386 5.548 1.00 56.12 91 ARG A N 1
ATOM 743 C CA . ARG A 1 91 ? 4.599 -12.601 5.920 1.00 56.12 91 ARG A CA 1
ATOM 744 C C . ARG A 1 91 ? 3.324 -12.751 5.073 1.00 56.12 91 ARG A C 1
ATOM 746 O O . ARG A 1 91 ? 2.894 -11.825 4.392 1.00 56.12 91 ARG A O 1
ATOM 753 N N . SER A 1 92 ? 2.705 -13.933 5.145 1.00 53.19 92 SER A N 1
ATOM 754 C CA . SER A 1 92 ? 1.495 -14.345 4.409 1.00 53.19 92 SER A CA 1
ATOM 755 C C . SER A 1 92 ? 0.342 -13.330 4.373 1.00 53.19 92 SER A C 1
ATOM 757 O O . SER A 1 92 ? -0.450 -13.383 3.442 1.00 53.19 92 SER A O 1
ATOM 759 N N . SER A 1 93 ? 0.260 -12.371 5.301 1.00 53.22 93 SER A N 1
ATOM 760 C CA . SER A 1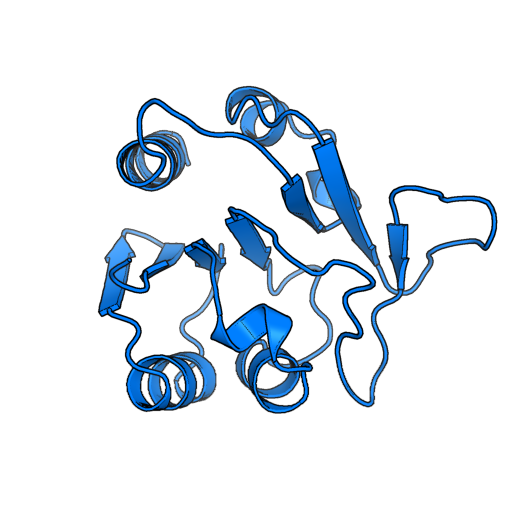 93 ? -0.767 -11.321 5.291 1.00 53.22 93 SER A CA 1
ATOM 761 C C . SER A 1 93 ? -0.724 -10.415 4.053 1.00 53.22 93 SER A C 1
ATOM 763 O O . SER A 1 93 ? -1.784 -10.022 3.581 1.00 53.22 93 SER A O 1
ATOM 765 N N . LEU A 1 94 ? 0.451 -10.155 3.455 1.00 57.47 94 LEU A N 1
ATOM 766 C CA . LEU A 1 94 ? 0.547 -9.475 2.145 1.00 57.47 94 LEU A CA 1
ATOM 767 C C . LEU A 1 94 ? 0.022 -10.337 0.985 1.00 57.47 94 LEU A C 1
ATOM 769 O O . LEU A 1 94 ? -0.299 -9.824 -0.084 1.00 57.47 94 LEU A O 1
ATOM 773 N N . LYS A 1 95 ? -0.023 -11.658 1.183 1.00 58.31 95 LYS A N 1
ATOM 774 C CA . LYS A 1 95 ? -0.362 -12.652 0.158 1.00 58.31 95 LYS A CA 1
ATOM 775 C C . LYS A 1 95 ? -1.849 -12.979 0.141 1.00 58.31 95 LYS A C 1
ATOM 777 O O . LYS A 1 95 ? -2.324 -13.502 -0.870 1.00 58.31 95 LYS A O 1
ATOM 782 N N . GLU A 1 96 ? -2.561 -12.702 1.232 1.00 56.41 96 GLU A N 1
ATOM 783 C CA . GLU A 1 96 ? -3.934 -13.164 1.395 1.00 56.41 96 GLU A CA 1
ATOM 784 C C . GLU A 1 96 ? -4.978 -12.126 0.989 1.00 56.41 96 GLU A C 1
ATOM 786 O O . GLU A 1 96 ? -5.887 -12.522 0.276 1.00 56.41 96 GLU A O 1
ATOM 791 N N . PHE A 1 97 ? -4.852 -10.826 1.290 1.00 61.34 97 PHE A N 1
ATOM 792 C CA . PHE A 1 97 ? -5.880 -9.845 0.891 1.00 61.34 97 PHE A CA 1
ATOM 793 C C . PHE A 1 97 ? -5.352 -8.399 0.841 1.00 61.34 97 PHE A C 1
ATOM 795 O O . PHE A 1 97 ? -4.641 -7.981 1.750 1.00 61.34 97 PHE A O 1
ATOM 802 N N . GLY A 1 98 ? -5.756 -7.624 -0.176 1.00 73.44 98 GLY A N 1
ATOM 803 C CA . GLY A 1 98 ? -5.576 -6.165 -0.224 1.00 73.44 98 GLY A CA 1
ATOM 804 C C . GLY A 1 98 ? -5.369 -5.588 -1.630 1.00 73.44 98 GLY A C 1
ATOM 805 O O . GLY A 1 98 ? -4.886 -6.270 -2.530 1.00 73.44 98 GLY A O 1
ATOM 806 N N . ILE A 1 99 ? -5.728 -4.315 -1.805 1.00 83.38 99 ILE A N 1
ATOM 807 C CA . ILE A 1 99 ? -5.337 -3.475 -2.944 1.00 83.38 99 ILE A CA 1
ATOM 808 C C . ILE A 1 99 ? -4.016 -2.801 -2.589 1.00 83.38 99 ILE A C 1
ATOM 810 O O . ILE A 1 99 ? -3.903 -2.188 -1.528 1.00 83.38 99 ILE A O 1
ATOM 814 N N . ILE A 1 100 ? -3.025 -2.861 -3.468 1.00 83.56 100 ILE A N 1
ATOM 815 C CA . ILE A 1 100 ? -1.800 -2.075 -3.295 1.00 83.56 100 ILE A CA 1
ATOM 816 C C . ILE A 1 100 ? -1.825 -0.947 -4.316 1.00 83.56 100 ILE A C 1
ATOM 818 O O . ILE A 1 100 ? -2.055 -1.191 -5.496 1.00 83.56 100 ILE A O 1
ATOM 822 N N . ALA A 1 101 ? -1.629 0.281 -3.854 1.00 87.06 101 ALA A N 1
ATOM 823 C CA . ALA A 1 101 ? -1.542 1.466 -4.690 1.00 87.06 101 ALA A CA 1
ATOM 824 C C . ALA A 1 101 ? -0.144 2.062 -4.542 1.00 87.06 101 ALA A C 1
ATOM 826 O O . ALA A 1 101 ? 0.203 2.584 -3.485 1.00 87.06 101 ALA A O 1
ATOM 827 N N . LEU A 1 102 ? 0.656 1.973 -5.596 1.00 86.00 102 LEU A N 1
ATOM 828 C CA . LEU A 1 102 ? 1.963 2.607 -5.669 1.00 86.00 102 LEU A CA 1
ATOM 829 C C . LEU A 1 102 ? 1.790 3.981 -6.330 1.00 86.00 102 LEU A C 1
ATOM 831 O O . LEU A 1 102 ? 1.286 4.055 -7.450 1.00 86.00 102 LEU A O 1
ATOM 835 N N . THR A 1 103 ? 2.131 5.061 -5.624 1.00 84.25 103 THR A N 1
ATOM 836 C CA . THR A 1 103 ? 1.806 6.449 -6.020 1.00 84.25 103 THR A CA 1
ATOM 837 C C . THR A 1 103 ? 2.848 7.104 -6.933 1.00 84.25 103 THR A C 1
ATOM 839 O O . THR A 1 103 ? 2.609 8.208 -7.433 1.00 84.25 103 THR A O 1
ATOM 842 N N . SER A 1 104 ? 3.984 6.438 -7.179 1.00 76.19 104 SER A N 1
ATOM 843 C CA . SER A 1 104 ? 4.992 6.838 -8.168 1.00 76.19 104 SER A CA 1
ATOM 844 C C . SER A 1 104 ? 5.836 5.652 -8.664 1.00 76.19 104 SER A C 1
ATOM 846 O O . SER A 1 104 ? 5.852 4.618 -8.013 1.00 76.19 104 SER A O 1
ATOM 848 N N . LEU A 1 105 ? 6.522 5.847 -9.803 1.00 67.31 105 LEU A N 1
ATOM 849 C CA . LEU A 1 105 ? 7.490 4.972 -10.501 1.00 67.31 105 LEU A CA 1
ATOM 850 C C . LEU A 1 105 ? 7.112 3.487 -10.672 1.00 67.31 105 LEU A C 1
ATOM 852 O O . LEU A 1 105 ? 6.851 2.761 -9.724 1.00 67.31 105 LEU A O 1
ATOM 856 N N . VAL A 1 106 ? 7.195 3.006 -11.914 1.00 65.31 106 VAL A N 1
ATOM 857 C CA . VAL A 1 106 ? 7.115 1.570 -12.213 1.00 65.31 106 VAL A CA 1
ATOM 858 C C . VAL A 1 106 ? 8.254 0.845 -11.491 1.00 65.31 106 VAL A C 1
ATOM 860 O O . VAL A 1 106 ? 9.421 1.187 -11.690 1.00 65.31 106 VAL A O 1
ATOM 863 N N . ASP A 1 107 ? 7.926 -0.148 -10.669 1.00 74.75 107 ASP A N 1
ATOM 864 C CA . ASP A 1 107 ? 8.894 -1.096 -10.118 1.00 74.75 107 ASP A CA 1
ATOM 865 C C . ASP A 1 107 ? 8.681 -2.441 -10.825 1.00 74.75 107 ASP A C 1
ATOM 867 O O . ASP A 1 107 ? 7.812 -3.223 -10.445 1.00 74.75 107 ASP A O 1
ATOM 871 N N . ASP A 1 108 ? 9.476 -2.715 -11.866 1.00 80.88 108 ASP A N 1
ATOM 872 C CA . ASP A 1 108 ? 9.395 -3.960 -12.647 1.00 80.88 108 ASP A CA 1
ATOM 873 C C . ASP A 1 108 ? 9.529 -5.215 -11.763 1.00 80.88 108 ASP A C 1
ATOM 875 O O . ASP A 1 108 ? 8.960 -6.272 -12.060 1.00 80.88 108 ASP A O 1
ATOM 879 N N . ALA A 1 109 ? 10.270 -5.120 -10.650 1.00 80.12 109 ALA A N 1
ATOM 880 C CA . ALA A 1 109 ? 10.364 -6.214 -9.693 1.00 80.12 109 ALA A CA 1
ATOM 881 C C . ALA A 1 109 ? 9.041 -6.385 -8.937 1.00 80.12 109 ALA A C 1
ATOM 883 O O . ALA A 1 109 ? 8.603 -7.517 -8.728 1.00 80.12 109 ALA A O 1
ATOM 884 N N . MET A 1 110 ? 8.375 -5.290 -8.565 1.00 81.94 110 MET A N 1
ATOM 885 C CA . MET A 1 110 ? 7.043 -5.335 -7.963 1.00 81.94 110 MET A CA 1
ATOM 886 C C . MET A 1 110 ? 6.012 -5.947 -8.915 1.00 81.94 110 MET A C 1
ATOM 888 O O . MET A 1 110 ? 5.301 -6.857 -8.489 1.00 81.94 110 MET A O 1
ATOM 892 N N . ASP A 1 111 ? 5.988 -5.544 -10.189 1.00 86.75 111 ASP A N 1
ATOM 893 C CA . ASP A 1 111 ? 5.111 -6.128 -11.215 1.00 86.75 111 ASP A CA 1
ATOM 894 C C . ASP A 1 111 ? 5.326 -7.642 -11.325 1.00 86.75 111 ASP A C 1
ATOM 896 O O . ASP A 1 111 ? 4.384 -8.433 -11.209 1.00 86.75 111 ASP A O 1
ATOM 900 N N . SER A 1 112 ? 6.585 -8.069 -11.476 1.00 85.56 112 SER A N 1
ATOM 901 C CA . SER A 1 112 ? 6.927 -9.488 -11.591 1.00 85.56 112 SER A CA 1
ATOM 902 C C . SER A 1 112 ? 6.496 -10.289 -10.362 1.00 85.56 112 SER A C 1
ATOM 904 O O . SER A 1 112 ? 5.986 -11.406 -10.498 1.00 85.56 112 SER A O 1
ATOM 906 N N . ILE A 1 113 ? 6.715 -9.758 -9.157 1.00 81.94 113 ILE A N 1
ATOM 907 C CA . ILE A 1 113 ? 6.368 -10.464 -7.924 1.00 81.94 113 ILE A CA 1
ATOM 908 C C . ILE A 1 113 ? 4.842 -10.481 -7.751 1.00 81.94 113 ILE A C 1
ATOM 910 O O . ILE A 1 113 ? 4.281 -11.540 -7.466 1.00 81.94 113 ILE A O 1
ATOM 914 N N . ALA A 1 114 ? 4.150 -9.364 -7.976 1.00 83.06 114 ALA A N 1
ATOM 915 C CA . ALA A 1 114 ? 2.694 -9.268 -7.883 1.00 83.06 114 ALA A CA 1
ATOM 916 C C . ALA A 1 114 ? 1.992 -10.256 -8.829 1.00 83.06 114 ALA A C 1
ATOM 918 O O . ALA A 1 114 ? 1.129 -11.020 -8.384 1.00 83.06 114 ALA A O 1
ATOM 919 N N . LEU A 1 115 ? 2.425 -10.336 -10.092 1.00 86.56 115 LEU A N 1
ATOM 920 C CA . LEU A 1 115 ? 1.912 -11.317 -11.055 1.00 86.56 115 LEU A CA 1
ATOM 921 C C . LEU A 1 115 ? 2.129 -12.760 -10.576 1.00 86.56 115 LEU A C 1
ATOM 923 O O . LEU A 1 115 ? 1.217 -13.581 -10.671 1.00 86.56 115 LEU A O 1
ATOM 927 N N . SER A 1 116 ? 3.296 -13.070 -9.997 1.00 84.31 116 SER A N 1
ATOM 928 C CA . SER A 1 116 ? 3.589 -14.414 -9.469 1.00 84.31 116 SER A CA 1
ATOM 929 C C . SER A 1 116 ? 2.668 -14.835 -8.313 1.00 84.31 116 SER A C 1
ATOM 931 O O . SER A 1 116 ? 2.440 -16.026 -8.106 1.00 84.31 116 SER A O 1
ATOM 933 N N . TYR A 1 117 ? 2.091 -13.867 -7.592 1.00 79.38 117 TYR A N 1
ATOM 934 C CA . TYR A 1 117 ? 1.117 -14.089 -6.518 1.00 79.38 117 TYR A CA 1
ATOM 935 C C . TYR A 1 117 ? -0.350 -13.968 -6.971 1.00 79.38 117 TYR A C 1
ATOM 937 O O . TYR A 1 117 ? -1.256 -14.033 -6.128 1.00 79.38 117 TYR A O 1
ATOM 945 N N . GLY A 1 118 ? -0.587 -13.825 -8.281 1.00 82.44 118 GLY A N 1
ATOM 946 C CA . GLY A 1 118 ? -1.917 -13.795 -8.892 1.00 82.44 118 GLY A CA 1
ATOM 947 C C . GLY A 1 118 ? -2.616 -12.435 -8.851 1.00 82.44 118 GLY A C 1
ATOM 948 O O . GLY A 1 118 ? -3.840 -12.388 -8.968 1.00 82.44 118 GLY A O 1
ATOM 949 N N . PHE A 1 119 ? -1.878 -11.339 -8.659 1.00 85.50 119 PHE A N 1
ATOM 950 C CA . PHE A 1 119 ? -2.442 -9.995 -8.768 1.00 85.50 119 PHE A CA 1
ATOM 951 C C . PHE A 1 119 ? -2.631 -9.607 -10.240 1.00 85.50 119 PHE A C 1
ATOM 953 O O . PHE A 1 119 ? -1.826 -9.943 -11.105 1.00 85.50 119 PHE A O 1
ATOM 960 N N . GLN A 1 120 ? -3.694 -8.863 -10.511 1.00 89.06 120 GLN A N 1
ATOM 961 C CA . GLN A 1 120 ? -3.894 -8.077 -11.718 1.00 89.06 120 GLN A CA 1
ATOM 962 C C . GLN A 1 120 ? -3.294 -6.688 -11.510 1.00 89.06 120 GLN A C 1
ATOM 964 O O . GLN A 1 120 ? -3.345 -6.151 -10.403 1.00 89.06 120 GLN A O 1
ATOM 969 N N . ILE A 1 121 ? -2.747 -6.106 -12.573 1.00 88.94 121 ILE A N 1
ATOM 970 C CA . ILE A 1 121 ? -2.084 -4.804 -12.519 1.00 88.94 121 ILE A CA 1
ATOM 971 C C . ILE A 1 121 ? -2.842 -3.819 -13.407 1.00 88.94 121 ILE A C 1
ATOM 973 O O . ILE A 1 121 ? -3.149 -4.122 -14.561 1.00 88.94 121 ILE A O 1
ATOM 977 N N . LEU A 1 122 ? -3.144 -2.641 -12.865 1.00 90.62 122 LEU A N 1
ATOM 978 C CA . LEU A 1 122 ? -3.699 -1.511 -13.603 1.00 90.62 122 LEU A CA 1
ATOM 979 C C . LEU A 1 122 ? -2.778 -0.302 -13.452 1.00 90.62 122 LEU A C 1
ATOM 981 O O . LEU A 1 122 ? -2.485 0.120 -12.337 1.00 90.62 122 LEU A O 1
ATOM 985 N N . HIS A 1 123 ? -2.382 0.295 -14.573 1.00 89.56 123 HIS A N 1
ATOM 986 C CA . HIS A 1 123 ? -1.620 1.543 -14.597 1.00 89.56 123 HIS A CA 1
ATOM 987 C C . HIS A 1 123 ? -2.534 2.705 -14.987 1.00 89.56 123 HIS A C 1
ATOM 989 O O . HIS A 1 123 ? -3.258 2.623 -15.983 1.00 89.56 123 HIS A O 1
ATOM 995 N N . HIS A 1 124 ? -2.494 3.798 -14.225 1.00 88.88 124 HIS A N 1
ATOM 996 C CA . HIS A 1 124 ? -3.187 5.035 -14.574 1.00 88.88 124 HIS A CA 1
ATOM 997 C C . HIS A 1 124 ? -2.414 6.261 -14.082 1.00 88.88 124 HIS A C 1
ATOM 999 O O . HIS A 1 124 ? -2.247 6.474 -12.880 1.00 88.88 124 HIS A O 1
ATOM 1005 N N . GLY A 1 125 ? -1.958 7.093 -15.020 1.00 86.88 125 GLY A N 1
ATOM 1006 C CA . GLY A 1 125 ? -1.066 8.204 -14.696 1.00 86.88 125 GLY A CA 1
ATOM 1007 C C . GLY A 1 125 ? 0.214 7.686 -14.037 1.00 86.88 125 GLY A C 1
ATOM 1008 O O . GLY A 1 125 ? 0.860 6.792 -14.573 1.00 86.88 125 GLY A O 1
ATOM 1009 N N . ASN A 1 126 ? 0.545 8.225 -12.864 1.00 86.88 126 ASN A N 1
ATOM 1010 C CA . ASN A 1 126 ? 1.702 7.792 -12.069 1.00 86.88 126 ASN A CA 1
ATOM 1011 C C . ASN A 1 126 ? 1.363 6.693 -11.049 1.00 86.88 126 ASN A C 1
ATOM 1013 O O . ASN A 1 126 ? 2.216 6.342 -10.241 1.00 86.88 126 ASN A O 1
ATOM 1017 N N . TRP A 1 127 ? 0.118 6.207 -11.034 1.00 89.31 127 TRP A N 1
ATOM 1018 C CA . TRP A 1 127 ? -0.356 5.249 -10.043 1.00 89.31 127 TRP A CA 1
ATOM 1019 C C . TRP A 1 127 ? -0.454 3.848 -10.628 1.00 89.31 127 TRP A C 1
ATOM 1021 O O . TRP A 1 127 ? -0.965 3.646 -11.734 1.00 89.31 127 TRP A O 1
ATOM 1031 N N . HIS A 1 128 ? 0.028 2.884 -9.853 1.00 90.19 128 HIS A N 1
ATOM 1032 C CA . HIS A 1 128 ? -0.013 1.468 -10.183 1.00 90.19 128 HIS A CA 1
ATOM 1033 C C . HIS A 1 128 ? -0.844 0.752 -9.126 1.00 90.19 128 HIS A C 1
ATOM 1035 O O . HIS A 1 128 ? -0.555 0.834 -7.930 1.00 90.19 128 HIS A O 1
ATOM 1041 N N . TYR A 1 129 ? -1.895 0.072 -9.571 1.00 89.50 129 TYR A N 1
ATOM 1042 C CA . TYR A 1 129 ? -2.817 -0.654 -8.712 1.00 89.50 129 TYR A CA 1
ATOM 1043 C C . TYR A 1 129 ? -2.609 -2.146 -8.897 1.00 89.50 129 TYR A C 1
ATOM 1045 O O . TYR A 1 129 ? -2.764 -2.663 -10.002 1.00 89.50 129 TYR A O 1
ATOM 1053 N N . TYR A 1 130 ? -2.318 -2.834 -7.803 1.00 87.94 130 TYR A N 1
ATOM 1054 C CA . TYR A 1 130 ? -2.188 -4.281 -7.758 1.00 87.94 130 TYR A CA 1
ATOM 1055 C C . TYR A 1 130 ? -3.414 -4.831 -7.043 1.00 87.94 130 TYR A C 1
ATOM 1057 O O . TYR A 1 130 ? -3.658 -4.538 -5.869 1.00 87.94 130 TYR A O 1
ATOM 1065 N N . LEU A 1 131 ? -4.204 -5.607 -7.776 1.00 86.44 131 LEU A N 1
ATOM 1066 C CA . LEU A 1 131 ? -5.532 -6.061 -7.388 1.00 86.44 131 LEU A CA 1
ATOM 1067 C C . LEU A 1 131 ? -5.558 -7.584 -7.376 1.00 86.44 131 LEU A C 1
ATOM 1069 O O . LEU A 1 131 ? -5.292 -8.212 -8.395 1.00 86.44 131 LEU A O 1
ATOM 1073 N N . LYS A 1 132 ? -5.908 -8.205 -6.255 1.00 77.44 132 LYS A N 1
ATOM 1074 C CA . LYS A 1 132 ? -6.115 -9.655 -6.209 1.00 77.44 132 LYS A CA 1
ATOM 1075 C C . LYS A 1 132 ? -7.606 -9.954 -6.241 1.00 77.44 132 LYS A C 1
ATOM 1077 O O . LYS A 1 132 ? -8.351 -9.403 -5.434 1.00 77.44 132 LYS A O 1
ATOM 1082 N N . ALA A 1 133 ? -8.033 -10.799 -7.180 1.00 62.72 133 ALA A N 1
ATOM 1083 C CA . ALA A 1 133 ? -9.411 -11.275 -7.211 1.00 62.72 133 ALA A CA 1
ATOM 1084 C C . ALA A 1 133 ? -9.712 -12.027 -5.905 1.00 62.72 133 ALA A C 1
ATOM 1086 O O . ALA A 1 133 ? -8.949 -12.916 -5.519 1.00 62.72 133 ALA A O 1
ATOM 1087 N N . THR A 1 134 ? -10.780 -11.616 -5.225 1.00 56.72 134 THR A N 1
ATOM 1088 C CA . THR A 1 134 ? -11.329 -12.282 -4.036 1.00 56.72 134 THR A CA 1
ATOM 1089 C C . THR A 1 134 ? -12.059 -13.558 -4.402 1.00 56.72 134 THR A C 1
ATOM 1091 O O . THR A 1 134 ? -12.839 -13.496 -5.381 1.00 56.72 134 THR A O 1
#

pLDDT: mean 79.45, std 10.75, range [53.03, 92.19]

Mean predicted aligned error: 6.22 Å

Organism: Aciduliprofundum boonei (strain DSM 19572 / T469) (NCBI:txid439481)

Solvent-accessible surface area (backbone atoms only — not comparable to full-atom values): 7790 Å² total; per-residue (Å²): 111,77,61,57,52,50,54,55,51,71,72,55,57,99,88,65,62,65,27,33,37,27,38,55,89,48,59,82,37,71,74,53,59,72,67,62,56,76,33,72,35,21,38,35,80,79,51,52,97,81,41,87,47,45,41,54,54,43,99,87,24,44,71,69,97,51,83,67,45,47,37,36,45,44,41,63,94,75,37,96,59,60,68,32,57,37,63,69,53,30,59,70,38,79,73,72,48,46,35,37,37,31,63,42,75,91,52,70,59,29,53,56,52,40,47,75,71,60,33,46,79,47,80,53,92,59,32,38,37,38,39,54,85,129

Nearest PDB structures (foldseek):
  5bs5-assembly2_B  TM=5.532E-01  e=1.257E+00  Acinetobacter baumannii ATCC 17978
  4n3p-assembly3_A-2  TM=4.547E-01  e=8.574E-01  synthetic construct
  1rf4-assembly1_A  TM=5.140E-01  e=2.232E+00  Streptococcus pneumoniae
  2g1p-assembly1_B  TM=4.233E-01  e=2.880E+00  Escherichia coli

Radius of gyration: 13.69 Å; Cα contacts (8 Å, |Δi|>4): 233; chains: 1; bounding box: 35×30×36 Å